Protein AF-A0A2H9NB97-F1 (afdb_monomer)

Solvent-accessible surface area (backbone atoms only — not comparable to full-atom values): 7959 Å² total; per-residue (Å²): 133,83,78,83,80,80,81,58,64,68,60,53,52,50,52,54,50,52,48,52,54,51,48,51,55,51,37,32,76,71,66,76,44,89,77,58,74,35,56,57,38,26,51,53,7,48,50,28,42,53,48,21,76,72,65,70,44,62,77,31,37,41,58,10,42,33,31,30,51,51,14,49,33,56,74,65,67,42,71,87,49,67,34,49,56,39,32,42,54,9,47,18,27,39,52,40,18,73,73,41,46,93,83,28,58,77,27,48,59,59,12,52,52,24,39,50,48,16,53,54,40,44,47,52,66,76,60,60,67,62,62,60,64,56,50,52,51,52,52,51,53,50,54,60,63,63,69,77,115

pLDDT: mean 89.85, std 8.8, range [52.91, 98.25]

Radius of gyration: 26.02 Å; Cα contacts (8 Å, |Δi|>4): 125; chains: 1; bounding box: 75×54×73 Å

Foldseek 3Di:
DDDDDDDDVVVVVVVVVVVVVVVVVVCCVVVVDPDDPLVVLLVVLVVLVVVCVVVVPLVSLQSNQLSNVVSVCVVVVVVVLVLCNLQSNLVSLVVSCVSCVVVRVVSNVSNVVSVVSSVVSVCCVVVPPPCVVVVVVVVVVVVVVVVVD

Structure (mmCIF, N/CA/C/O backbone):
data_AF-A0A2H9NB97-F1
#
_entry.id   AF-A0A2H9NB97-F1
#
loop_
_atom_site.group_PDB
_atom_site.id
_atom_site.type_symbol
_atom_site.label_atom_id
_atom_site.label_alt_id
_atom_site.label_comp_id
_atom_site.label_asym_id
_atom_site.label_entity_id
_atom_site.label_seq_id
_atom_site.pdbx_PDB_ins_code
_atom_site.Cartn_x
_atom_site.Cartn_y
_atom_site.Cartn_z
_atom_site.occupancy
_atom_site.B_iso_or_equiv
_atom_site.auth_seq_id
_atom_site.auth_comp_id
_atom_site.auth_asym_id
_atom_site.auth_atom_id
_atom_site.pdbx_PDB_model_num
ATOM 1 N N . MET A 1 1 ? -29.937 -39.283 32.145 1.00 70.81 1 MET A N 1
ATOM 2 C CA . MET A 1 1 ? -30.196 -38.266 31.101 1.00 70.81 1 MET A CA 1
ATOM 3 C C . MET A 1 1 ? -28.924 -37.453 30.920 1.00 70.81 1 MET A C 1
ATOM 5 O O . MET A 1 1 ? -28.568 -36.712 31.828 1.00 70.81 1 MET A O 1
ATOM 9 N N . ALA A 1 2 ? -28.192 -37.659 29.824 1.00 71.25 2 ALA A N 1
ATOM 10 C CA . ALA A 1 2 ? -27.033 -36.828 29.500 1.00 71.25 2 ALA A CA 1
ATOM 11 C C . ALA A 1 2 ? -27.524 -35.422 29.119 1.00 71.25 2 ALA A C 1
ATOM 13 O O . ALA A 1 2 ? -28.508 -35.296 28.389 1.00 71.25 2 ALA A O 1
ATOM 14 N N . LYS A 1 3 ? -26.892 -34.369 29.651 1.00 63.38 3 LYS A N 1
ATOM 15 C CA . LYS A 1 3 ? -27.183 -32.995 29.219 1.00 63.38 3 LYS A CA 1
ATOM 16 C C . LYS A 1 3 ? -26.737 -32.845 27.759 1.00 63.38 3 LYS A C 1
ATOM 18 O O . LYS A 1 3 ? -25.640 -33.305 27.450 1.00 63.38 3 LYS A O 1
ATOM 23 N N . PRO A 1 4 ? -27.541 -32.217 26.883 1.00 76.62 4 PRO A N 1
ATOM 24 C CA . PRO A 1 4 ? -27.126 -31.970 25.511 1.00 76.62 4 PRO A CA 1
ATOM 25 C C . PRO A 1 4 ? -25.877 -31.087 25.509 1.00 76.62 4 PRO A C 1
ATOM 27 O O . PRO A 1 4 ? -25.817 -30.068 26.205 1.00 76.62 4 PRO A O 1
ATOM 30 N N . GLU A 1 5 ? -24.876 -31.516 24.751 1.00 81.44 5 GLU A N 1
ATOM 31 C CA . GLU A 1 5 ? -23.631 -30.786 24.569 1.00 81.44 5 GLU A CA 1
ATOM 32 C C . GLU A 1 5 ? -23.925 -29.499 23.787 1.00 81.44 5 GLU A C 1
ATOM 34 O O . GLU A 1 5 ? -24.648 -29.508 22.787 1.00 81.44 5 GLU A O 1
ATOM 39 N N . LYS A 1 6 ? -23.450 -28.353 24.286 1.00 87.69 6 LYS A N 1
ATOM 40 C CA . LYS A 1 6 ? -23.685 -27.070 23.618 1.00 87.69 6 LYS A CA 1
ATOM 41 C C . LYS A 1 6 ? -22.795 -26.990 22.384 1.00 87.69 6 LYS A C 1
ATOM 43 O O . LYS A 1 6 ? -21.577 -27.007 22.511 1.00 87.69 6 LYS A O 1
ATOM 48 N N . VAL A 1 7 ? -23.412 -26.837 21.215 1.00 85.62 7 VAL A N 1
ATOM 49 C CA . VAL A 1 7 ? -22.696 -26.607 19.956 1.00 85.62 7 VAL A CA 1
ATOM 50 C C . VAL A 1 7 ? -21.882 -25.319 20.058 1.00 85.62 7 VAL A C 1
ATOM 52 O O . VAL A 1 7 ? -22.426 -24.248 20.348 1.00 85.62 7 VAL A O 1
ATOM 55 N N . ASN A 1 8 ? -20.578 -25.420 19.807 1.00 90.19 8 ASN A N 1
ATOM 56 C CA . ASN A 1 8 ? -19.697 -24.267 19.741 1.00 90.19 8 ASN A CA 1
ATOM 57 C C . ASN A 1 8 ? -19.774 -23.634 18.343 1.00 90.19 8 ASN A C 1
ATOM 59 O O . ASN A 1 8 ? -19.103 -24.060 17.405 1.00 90.19 8 ASN A O 1
ATOM 63 N N . TYR A 1 9 ? -20.602 -22.599 18.195 1.00 88.31 9 TYR A N 1
ATOM 64 C CA . TYR A 1 9 ? -20.790 -21.898 16.918 1.00 88.31 9 TYR A CA 1
ATOM 65 C C . TYR A 1 9 ? -19.492 -21.324 16.331 1.00 88.31 9 TYR A C 1
ATOM 67 O O . TYR A 1 9 ? -19.388 -21.171 15.115 1.00 88.31 9 TYR A O 1
ATOM 75 N N . TRP A 1 10 ? -18.495 -21.036 17.172 1.00 81.19 10 TRP A N 1
ATOM 76 C CA . TRP A 1 10 ? -17.185 -20.573 16.722 1.00 81.19 10 TRP A CA 1
ATOM 77 C C . TRP A 1 10 ? -16.444 -21.645 15.915 1.00 81.19 10 TRP A C 1
ATOM 79 O O . TRP A 1 10 ? -15.959 -21.373 14.819 1.00 81.19 10 TRP A O 1
ATOM 89 N N . GLU A 1 11 ? -16.420 -22.881 16.414 1.00 83.81 11 GLU A N 1
ATOM 90 C CA . GLU A 1 11 ? -15.781 -24.016 15.737 1.00 83.81 11 GLU A CA 1
ATOM 91 C C . GLU A 1 11 ? -16.485 -24.345 14.421 1.00 83.81 11 GLU A C 1
ATOM 93 O O . GLU A 1 11 ? -15.828 -24.570 13.406 1.00 83.81 11 GLU A O 1
ATOM 98 N N . VAL A 1 12 ? -17.821 -24.288 14.408 1.00 86.25 12 VAL A N 1
ATOM 99 C CA . VAL A 1 12 ? -18.618 -24.486 13.187 1.00 86.25 12 VAL A CA 1
ATOM 100 C C . VAL A 1 12 ? -18.288 -23.420 12.139 1.00 86.25 12 VAL A C 1
ATOM 102 O O . VAL A 1 12 ? -18.086 -23.747 10.970 1.00 86.25 12 VAL A O 1
ATOM 105 N N . SER A 1 13 ? -18.176 -22.151 12.544 1.00 79.12 13 SER A N 1
ATOM 106 C CA . SER A 1 13 ? -17.812 -21.057 11.636 1.00 79.12 13 SER A CA 1
ATOM 107 C C . SER A 1 13 ? -16.400 -21.220 11.065 1.00 79.12 13 SER A C 1
ATOM 109 O O . SER A 1 13 ? -16.182 -20.954 9.880 1.00 79.12 13 SER A O 1
ATOM 111 N N . LEU A 1 14 ? -15.440 -21.660 11.884 1.00 75.88 14 LEU A N 1
ATOM 112 C CA . LEU A 1 14 ? -14.077 -21.946 11.431 1.00 75.88 14 LEU A CA 1
ATOM 113 C C . LEU A 1 14 ? -14.049 -23.127 10.456 1.00 75.88 14 LEU A C 1
ATOM 115 O O . LEU A 1 14 ? -13.425 -23.023 9.401 1.00 75.88 14 LEU A O 1
ATOM 119 N N . GLY A 1 15 ? -14.771 -24.207 10.762 1.00 85.88 15 GLY A N 1
ATOM 120 C CA . GLY A 1 15 ? -14.898 -25.366 9.879 1.00 85.88 15 GLY A CA 1
ATOM 121 C C . GLY A 1 15 ? -15.477 -24.997 8.512 1.00 85.88 15 GLY A C 1
ATOM 122 O O . GLY A 1 15 ? -14.909 -25.366 7.486 1.00 85.88 15 GLY A O 1
ATOM 123 N N . LEU A 1 16 ? -16.550 -24.198 8.483 1.00 85.94 16 LEU A N 1
ATOM 124 C CA . LEU A 1 16 ? -17.145 -23.703 7.236 1.00 85.94 16 LEU A CA 1
ATOM 125 C C . LEU A 1 16 ? -16.182 -22.816 6.438 1.00 85.94 16 LEU A C 1
ATOM 127 O O . LEU A 1 16 ? -16.127 -22.921 5.215 1.00 85.94 16 LEU A O 1
ATOM 131 N N . SER A 1 17 ? -15.400 -21.977 7.120 1.00 77.00 17 SER A N 1
ATOM 132 C CA . SER A 1 17 ? -14.411 -21.108 6.471 1.00 77.00 17 SER A CA 1
ATOM 133 C C . SER A 1 17 ? -13.280 -21.921 5.837 1.00 77.00 17 SER A C 1
ATOM 135 O O . SER A 1 17 ? -12.920 -21.677 4.689 1.00 77.00 17 SER A O 1
ATOM 137 N N . LEU A 1 18 ? -12.761 -22.928 6.548 1.00 80.94 18 LEU A N 1
ATOM 138 C CA . LEU A 1 18 ? -11.744 -23.846 6.024 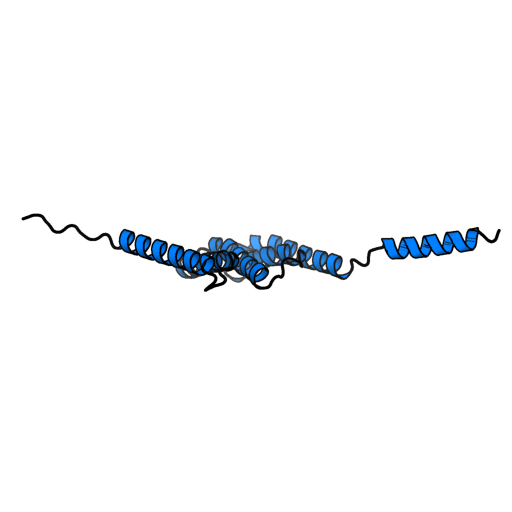1.00 80.94 18 LEU A CA 1
ATOM 139 C C . LEU A 1 18 ? -12.262 -24.639 4.822 1.00 80.94 18 LEU A C 1
ATOM 141 O O . LEU A 1 18 ? -11.535 -24.808 3.846 1.00 80.94 18 LEU A O 1
ATOM 145 N N . LEU A 1 19 ? -13.521 -25.080 4.869 1.00 90.44 19 LEU A N 1
ATOM 146 C CA . LEU A 1 19 ? -14.155 -25.793 3.763 1.00 90.44 19 LEU A CA 1
ATOM 147 C C . LEU A 1 19 ? -14.289 -24.885 2.535 1.00 90.44 19 LEU A C 1
ATOM 149 O O . LEU A 1 19 ? -13.923 -25.294 1.439 1.00 90.44 19 LEU A O 1
ATOM 153 N N . ALA A 1 20 ? -14.733 -23.638 2.714 1.00 84.31 20 ALA A N 1
ATOM 154 C CA . ALA A 1 20 ? -14.823 -22.667 1.626 1.00 84.31 20 ALA A CA 1
ATOM 155 C C . ALA A 1 20 ? -13.451 -22.376 0.990 1.00 84.31 20 ALA A C 1
ATOM 157 O O . ALA A 1 20 ? -13.333 -22.390 -0.232 1.00 84.31 20 ALA A O 1
ATOM 158 N N . ILE A 1 21 ? -12.410 -22.177 1.806 1.00 83.19 21 ILE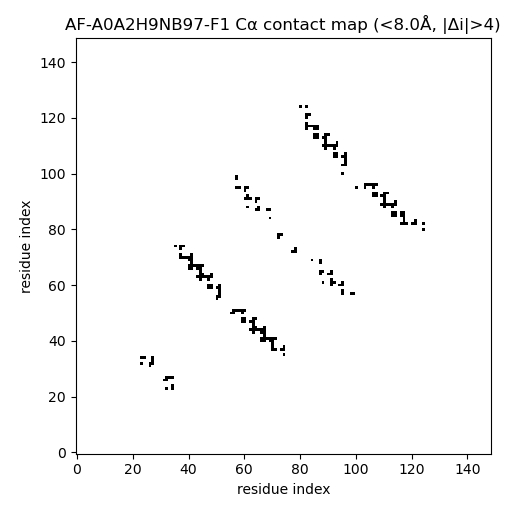 A N 1
ATOM 159 C CA . ILE A 1 21 ? -11.034 -21.961 1.332 1.00 83.19 21 ILE A CA 1
ATOM 160 C C . ILE A 1 21 ? -10.523 -23.188 0.564 1.00 83.19 21 ILE A C 1
ATOM 162 O O . ILE A 1 21 ? -10.004 -23.050 -0.540 1.00 83.19 21 ILE A O 1
ATOM 166 N N . GLY A 1 22 ? -10.712 -24.392 1.112 1.00 88.56 22 GLY A N 1
ATOM 167 C CA . GLY A 1 22 ? -10.323 -25.636 0.447 1.00 88.56 22 GLY A CA 1
ATOM 168 C C . GLY A 1 22 ? -11.061 -25.859 -0.875 1.00 88.56 22 GLY A C 1
ATOM 169 O O . GLY A 1 22 ? -10.448 -26.293 -1.845 1.00 88.56 22 GLY A O 1
ATOM 170 N N . LEU A 1 23 ? -12.352 -25.513 -0.941 1.00 92.69 23 LEU A N 1
ATOM 171 C CA . LEU A 1 23 ? -13.146 -25.592 -2.168 1.00 92.69 23 LEU A CA 1
ATOM 172 C C . LEU A 1 23 ? -12.614 -24.637 -3.243 1.00 92.69 23 LEU A C 1
ATOM 174 O O . LEU A 1 23 ? -12.529 -25.031 -4.399 1.00 92.69 23 LEU A O 1
ATOM 178 N N . ILE A 1 24 ? -12.240 -23.407 -2.876 1.00 87.56 24 ILE A N 1
ATOM 179 C CA . ILE A 1 24 ? -11.657 -22.433 -3.812 1.00 87.56 24 ILE A CA 1
ATOM 180 C C . ILE A 1 24 ? -10.366 -22.992 -4.420 1.00 87.56 24 ILE A C 1
ATOM 182 O O . ILE A 1 24 ? -10.267 -23.067 -5.640 1.00 87.56 24 ILE A O 1
ATOM 186 N N . PHE A 1 25 ? -9.433 -23.474 -3.594 1.00 88.88 25 PHE A N 1
ATOM 187 C CA . PHE A 1 25 ? -8.189 -24.075 -4.093 1.00 88.88 25 PHE A CA 1
ATOM 188 C C . PHE A 1 25 ? -8.435 -25.326 -4.945 1.00 88.88 25 PHE A C 1
ATOM 190 O O . PHE A 1 25 ? -7.768 -25.532 -5.952 1.00 88.88 25 PHE A O 1
ATOM 197 N N . PHE A 1 26 ? -9.418 -26.153 -4.582 1.00 93.12 26 PHE A N 1
ATOM 198 C CA . PHE A 1 26 ? -9.778 -27.323 -5.381 1.00 93.12 26 PHE A CA 1
ATOM 199 C C . PHE A 1 26 ? -10.355 -26.935 -6.752 1.00 93.12 26 PHE A C 1
ATOM 201 O O . PHE A 1 26 ? -10.032 -27.558 -7.758 1.00 93.12 26 PHE A O 1
ATOM 208 N N . LEU A 1 27 ? -11.193 -25.896 -6.819 1.00 93.69 27 LEU A N 1
ATOM 209 C CA . LEU A 1 27 ? -11.736 -25.392 -8.085 1.00 93.69 27 LEU A CA 1
ATOM 210 C C . LEU A 1 27 ? -10.659 -24.738 -8.962 1.00 93.69 27 LEU A C 1
ATOM 212 O O . LEU A 1 27 ? -10.761 -24.810 -10.188 1.00 93.69 27 LEU A O 1
ATOM 216 N N . GLU A 1 28 ? -9.656 -24.112 -8.346 1.00 91.56 28 GLU A N 1
ATOM 217 C CA . GLU A 1 28 ? -8.471 -23.591 -9.031 1.00 91.56 28 GLU A CA 1
ATOM 218 C C . GLU A 1 28 ? -7.642 -24.727 -9.647 1.00 91.56 28 GLU A C 1
ATOM 220 O O . GLU A 1 28 ? -7.330 -24.676 -10.834 1.00 91.56 28 GLU A O 1
ATOM 225 N N . ASP A 1 29 ? -7.376 -25.798 -8.891 1.00 93.00 29 ASP A N 1
ATOM 226 C CA . ASP A 1 29 ? -6.632 -26.978 -9.368 1.00 93.00 29 ASP A CA 1
ATOM 227 C C . ASP A 1 29 ? -7.349 -27.697 -10.527 1.00 93.00 29 ASP A C 1
ATOM 229 O O . ASP A 1 29 ? -6.724 -28.193 -11.465 1.00 93.00 29 ASP A O 1
ATOM 233 N N . LEU A 1 30 ? -8.686 -27.683 -10.523 1.00 96.81 30 LEU A N 1
ATOM 234 C CA . LEU A 1 30 ? -9.499 -28.177 -11.638 1.00 96.81 30 LEU A CA 1
ATOM 235 C C . LEU A 1 30 ? -9.524 -27.234 -12.857 1.00 96.81 30 LEU A C 1
ATOM 237 O O . LEU A 1 30 ? -10.116 -27.589 -13.879 1.00 96.81 30 LEU A O 1
ATOM 241 N N . GLY A 1 31 ? -8.940 -26.036 -12.763 1.00 94.38 31 GLY A N 1
ATOM 242 C CA . GLY A 1 31 ? -8.958 -25.017 -13.816 1.00 94.38 31 GLY A CA 1
ATOM 243 C C . GLY A 1 31 ? -10.341 -24.404 -14.068 1.00 94.38 31 GLY A C 1
ATOM 244 O O . GLY A 1 31 ? -10.587 -23.859 -15.144 1.00 94.38 31 GLY A O 1
ATOM 245 N N . ILE A 1 32 ? -11.267 -24.520 -13.108 1.00 96.12 32 ILE A N 1
ATOM 246 C CA . ILE A 1 32 ? -12.624 -23.953 -13.207 1.00 96.12 32 ILE A CA 1
ATOM 247 C C . ILE A 1 32 ? -12.594 -22.454 -12.904 1.00 96.12 32 ILE A C 1
ATOM 249 O O . ILE A 1 32 ? -13.318 -21.675 -13.528 1.00 96.12 32 ILE A O 1
ATOM 253 N N . ILE A 1 33 ? -11.765 -22.056 -11.939 1.00 93.38 33 ILE A N 1
ATOM 254 C CA . ILE A 1 33 ? -11.517 -20.659 -11.587 1.00 93.38 33 ILE A CA 1
ATOM 255 C C . ILE A 1 33 ? -10.023 -20.366 -11.677 1.00 93.38 33 ILE A C 1
ATOM 257 O O . ILE A 1 33 ? -9.206 -21.238 -11.412 1.00 93.38 33 ILE A O 1
ATOM 261 N N . ASN A 1 34 ? -9.673 -19.123 -11.995 1.00 88.69 34 ASN A N 1
ATOM 262 C CA . ASN A 1 34 ? -8.309 -18.625 -11.846 1.00 88.69 34 ASN A CA 1
ATOM 263 C C . ASN A 1 34 ? -8.267 -17.788 -10.573 1.00 88.69 34 ASN A C 1
ATOM 265 O O . ASN A 1 34 ? -8.776 -16.664 -10.547 1.00 88.69 34 ASN A O 1
ATOM 269 N N . PHE A 1 35 ? -7.741 -18.370 -9.500 1.00 86.56 35 PHE A N 1
ATOM 270 C CA . PHE A 1 35 ? -7.629 -17.694 -8.219 1.00 86.56 35 PHE A CA 1
ATOM 271 C C . PHE A 1 35 ? -6.210 -17.160 -8.045 1.00 86.56 35 PHE A C 1
ATOM 273 O O . PHE A 1 35 ? -5.280 -17.887 -7.730 1.00 86.56 35 PHE A O 1
ATOM 280 N N . GLU A 1 36 ? -6.029 -15.861 -8.241 1.00 88.81 36 GLU A N 1
ATOM 281 C CA . GLU A 1 36 ? -4.725 -15.257 -8.013 1.00 88.81 36 GLU A CA 1
ATOM 282 C C . GLU A 1 36 ? -4.473 -15.008 -6.515 1.00 88.81 36 GLU A C 1
ATOM 284 O O . GLU A 1 36 ? -5.337 -14.463 -5.816 1.00 88.81 36 GLU A O 1
ATOM 289 N N . PRO A 1 37 ? -3.265 -15.304 -5.996 1.00 87.12 37 PRO A N 1
ATOM 290 C CA . PRO A 1 37 ? -2.894 -14.988 -4.612 1.00 87.12 37 PRO A CA 1
ATOM 291 C C . PRO A 1 37 ? -3.067 -13.503 -4.243 1.00 87.12 37 PRO A C 1
ATOM 293 O O . PRO A 1 37 ? -3.258 -13.162 -3.072 1.00 87.12 37 PRO A O 1
ATOM 296 N N . SER A 1 38 ? -3.043 -12.616 -5.239 1.00 92.12 38 SER A N 1
ATOM 297 C CA . SER A 1 38 ? -3.308 -11.181 -5.119 1.00 92.12 38 SER A CA 1
ATOM 298 C C . SER A 1 38 ? -4.691 -10.880 -4.515 1.00 92.12 38 SER A C 1
ATOM 300 O O . SER A 1 38 ? -4.813 -9.943 -3.717 1.00 92.12 38 SER A O 1
ATOM 302 N N . TYR A 1 39 ? -5.708 -11.718 -4.765 1.00 91.25 39 TYR A N 1
ATOM 303 C CA . TYR A 1 39 ? -7.031 -11.590 -4.144 1.00 91.25 39 TYR A CA 1
ATOM 304 C C . TYR A 1 39 ? -6.976 -11.729 -2.622 1.00 91.25 39 TYR A C 1
ATOM 306 O O . TYR A 1 39 ? -7.633 -10.964 -1.914 1.00 91.25 39 TYR A O 1
ATOM 314 N N . ILE A 1 40 ? -6.168 -12.658 -2.096 1.00 91.62 40 ILE A N 1
ATOM 315 C CA . ILE A 1 40 ? -6.001 -12.836 -0.645 1.00 91.62 40 ILE A CA 1
ATOM 316 C C . ILE A 1 40 ? -5.431 -11.556 -0.031 1.00 91.62 40 ILE A C 1
ATOM 318 O O . ILE A 1 40 ? -5.914 -11.092 1.002 1.00 91.62 40 ILE A O 1
ATOM 322 N N . ILE A 1 41 ? -4.432 -10.961 -0.683 1.00 95.19 41 ILE A N 1
ATOM 323 C CA . ILE A 1 41 ? -3.770 -9.744 -0.208 1.00 95.19 41 ILE A CA 1
ATOM 324 C C . ILE A 1 41 ? -4.775 -8.583 -0.140 1.00 95.19 41 ILE A C 1
ATOM 326 O O . ILE A 1 41 ? -4.857 -7.914 0.895 1.00 95.19 41 ILE A O 1
ATOM 330 N N . VAL A 1 42 ? -5.596 -8.395 -1.182 1.00 95.94 42 VAL A N 1
ATOM 331 C CA . VAL A 1 42 ? -6.669 -7.382 -1.181 1.00 95.94 42 VAL A CA 1
ATOM 332 C C . VAL A 1 42 ? -7.674 -7.650 -0.063 1.00 95.94 42 VAL A C 1
ATOM 334 O O . VAL A 1 42 ? -8.006 -6.733 0.688 1.00 95.94 42 VAL A O 1
ATOM 337 N N . VAL A 1 43 ? -8.135 -8.894 0.095 1.00 95.31 43 VAL A N 1
ATOM 338 C CA . VAL A 1 43 ? -9.111 -9.261 1.134 1.00 95.31 43 VAL A CA 1
ATOM 339 C C . VAL A 1 43 ? -8.565 -8.966 2.530 1.00 95.31 43 VAL A C 1
ATOM 341 O O . VAL A 1 43 ? -9.262 -8.345 3.335 1.00 95.31 43 VAL A O 1
ATOM 344 N N . ILE A 1 44 ? -7.317 -9.337 2.821 1.00 96.44 44 ILE A N 1
ATOM 345 C CA . ILE A 1 44 ? -6.681 -9.030 4.109 1.00 96.44 44 ILE A CA 1
ATOM 346 C C . ILE A 1 44 ? -6.582 -7.511 4.302 1.00 96.44 44 ILE A C 1
ATOM 348 O O . ILE A 1 44 ? -6.942 -7.010 5.370 1.00 96.44 44 ILE A O 1
ATOM 352 N N . GLY A 1 45 ? -6.160 -6.764 3.278 1.00 97.62 45 GLY A N 1
ATOM 353 C CA . GLY A 1 45 ? -6.112 -5.300 3.323 1.00 97.62 45 GLY A CA 1
ATOM 354 C C . GLY A 1 45 ? -7.469 -4.671 3.652 1.00 97.62 45 GLY A C 1
ATOM 355 O O . GLY A 1 45 ? -7.574 -3.842 4.559 1.00 97.62 45 GLY A O 1
ATOM 356 N N . VAL A 1 46 ? -8.536 -5.137 3.003 1.00 97.56 46 VAL A N 1
ATOM 357 C CA . VAL A 1 46 ? -9.912 -4.696 3.269 1.00 97.56 46 VAL A CA 1
ATOM 358 C C . VAL A 1 46 ? -10.353 -5.059 4.688 1.00 97.56 46 VAL A C 1
ATOM 360 O O . VAL A 1 46 ? -10.982 -4.234 5.352 1.00 97.56 46 VAL A O 1
ATOM 363 N N . LEU A 1 47 ? -9.995 -6.237 5.208 1.00 96.62 47 LEU A N 1
ATOM 364 C CA . LEU A 1 47 ? -10.306 -6.620 6.591 1.00 96.62 47 LEU A CA 1
ATOM 365 C C . LEU A 1 47 ? -9.654 -5.680 7.615 1.00 96.62 47 LEU A C 1
ATOM 367 O O . LEU A 1 47 ? -10.310 -5.307 8.590 1.00 96.62 47 LEU A O 1
ATOM 371 N N . PHE A 1 48 ? -8.415 -5.236 7.383 1.00 98.06 48 PHE A N 1
ATOM 372 C CA . PHE A 1 48 ? -7.780 -4.204 8.210 1.00 98.06 48 PHE A CA 1
ATOM 373 C C . PHE A 1 48 ? -8.556 -2.880 8.169 1.00 98.06 48 PHE A C 1
ATOM 375 O O . PHE A 1 48 ? -8.789 -2.274 9.218 1.00 98.06 48 PHE A O 1
ATOM 382 N N . LEU A 1 49 ? -9.020 -2.453 6.990 1.00 97.06 49 LEU A N 1
ATOM 383 C CA . LEU A 1 49 ? -9.814 -1.227 6.836 1.00 97.06 49 LEU A CA 1
ATOM 384 C C . LEU A 1 49 ? -11.206 -1.337 7.485 1.00 97.06 49 LEU A C 1
ATOM 386 O O . LEU A 1 49 ? -11.668 -0.392 8.127 1.00 97.06 49 LEU A O 1
ATOM 390 N N . ILE A 1 50 ? -11.855 -2.502 7.406 1.00 96.31 50 ILE A N 1
ATOM 391 C CA . ILE A 1 50 ? -13.097 -2.792 8.141 1.00 96.31 50 ILE A CA 1
ATOM 392 C C . ILE A 1 50 ? -12.833 -2.766 9.652 1.00 96.31 50 ILE A C 1
ATOM 394 O O . ILE A 1 50 ? -13.616 -2.194 10.414 1.00 96.31 50 ILE A O 1
ATOM 398 N N . GLY A 1 51 ? -11.719 -3.354 10.093 1.00 94.81 51 GLY A N 1
ATOM 399 C CA . GLY A 1 51 ? -11.272 -3.314 11.483 1.00 94.81 51 GLY A CA 1
ATOM 400 C C . GLY A 1 51 ? -11.069 -1.882 11.976 1.00 94.81 51 GLY A C 1
ATOM 401 O O . GLY A 1 51 ? -11.534 -1.540 13.067 1.00 94.81 51 GLY A O 1
ATOM 402 N N . TYR A 1 52 ? -10.461 -1.019 11.157 1.00 95.50 52 TYR A N 1
ATOM 403 C CA . TYR A 1 52 ? -10.355 0.413 11.431 1.00 95.50 52 TYR A CA 1
ATOM 404 C C . TYR A 1 52 ? -11.738 1.056 11.592 1.00 95.50 52 TYR A C 1
ATOM 406 O O . TYR A 1 52 ? -11.992 1.697 12.610 1.00 95.50 52 TYR A O 1
ATOM 414 N N . SER A 1 53 ? -12.656 0.827 10.647 1.00 95.81 53 SER A N 1
ATOM 415 C CA . SER A 1 53 ? -14.005 1.408 10.689 1.00 95.81 53 SER A CA 1
ATOM 416 C C . SER A 1 53 ? -14.791 1.039 11.951 1.00 95.81 53 SER A C 1
ATOM 418 O O . SER A 1 53 ? -15.687 1.787 12.334 1.00 95.81 53 SER A O 1
ATOM 420 N N . LYS A 1 54 ? -14.496 -0.106 12.579 1.00 95.56 54 LYS A N 1
ATOM 421 C CA . LYS A 1 54 ? -15.172 -0.560 13.806 1.00 95.56 54 LYS A CA 1
ATOM 422 C C . LYS A 1 54 ? -14.466 -0.141 15.092 1.00 95.56 54 LYS A C 1
ATOM 424 O O . LYS A 1 54 ? -15.130 0.098 16.092 1.00 95.56 54 LYS A O 1
ATOM 429 N N . SER A 1 55 ? -13.136 -0.122 15.089 1.00 95.31 55 SER A N 1
ATOM 430 C CA . SER A 1 55 ? -12.331 0.124 16.295 1.00 95.31 55 SER A CA 1
ATOM 431 C C . SER A 1 55 ? -11.868 1.571 16.442 1.00 95.31 55 SER A C 1
ATOM 433 O O . SER A 1 55 ? -11.372 1.937 17.503 1.00 95.31 55 SER A O 1
ATOM 435 N N . GLU A 1 56 ? -11.950 2.364 15.370 1.00 92.62 56 GLU A N 1
ATOM 436 C CA . GLU A 1 56 ? -11.289 3.666 15.227 1.00 92.62 56 GLU A CA 1
ATOM 437 C C . GLU A 1 56 ? -9.768 3.643 15.478 1.00 92.62 56 GLU A C 1
ATOM 439 O O . GLU A 1 56 ? -9.133 4.693 15.631 1.00 92.62 56 GLU A O 1
ATOM 444 N N . ASN A 1 57 ? -9.147 2.459 15.481 1.00 95.25 57 ASN A N 1
ATOM 445 C CA . ASN A 1 57 ? -7.709 2.323 15.654 1.00 95.25 57 ASN A CA 1
ATOM 446 C C . ASN A 1 57 ? -6.985 2.660 14.347 1.00 95.25 57 ASN A C 1
ATOM 448 O O . ASN A 1 57 ? -6.830 1.814 13.464 1.00 95.25 57 ASN A O 1
ATOM 452 N N . TRP A 1 58 ? -6.512 3.901 14.242 1.00 94.06 58 TRP A N 1
ATOM 453 C CA . TRP A 1 58 ? -5.801 4.422 13.071 1.00 94.06 58 TRP A CA 1
ATOM 454 C C . TRP A 1 58 ? -4.584 3.578 12.660 1.00 94.06 58 TRP A C 1
ATOM 456 O O . TRP A 1 58 ? -4.210 3.599 11.489 1.00 94.06 58 TRP A O 1
ATOM 466 N N . GLY A 1 59 ? -3.992 2.798 13.575 1.00 94.44 59 GLY A N 1
ATOM 467 C CA . GLY A 1 59 ? -2.870 1.908 13.270 1.00 94.44 59 GLY A CA 1
ATOM 468 C C . GLY A 1 59 ? -3.210 0.828 12.238 1.00 94.44 59 GLY A C 1
ATOM 469 O O . GLY A 1 59 ? -2.319 0.360 11.538 1.00 94.44 59 GLY A O 1
ATOM 470 N N . LEU A 1 60 ? -4.492 0.477 12.088 1.00 97.25 60 LEU A N 1
ATOM 471 C CA . LEU A 1 60 ? -4.967 -0.508 11.110 1.00 97.25 60 LEU A CA 1
ATOM 472 C C . LEU A 1 60 ? -5.037 0.047 9.678 1.00 97.25 60 LEU A C 1
ATOM 474 O O . LEU A 1 60 ? -5.031 -0.727 8.724 1.00 97.25 60 LEU A O 1
ATOM 478 N N . ILE A 1 61 ? -5.067 1.373 9.509 1.00 97.69 61 ILE A N 1
ATOM 479 C CA . ILE A 1 61 ? -5.127 2.003 8.182 1.00 97.69 61 ILE A CA 1
ATOM 480 C C . ILE A 1 61 ? -3.846 1.713 7.397 1.00 97.69 61 ILE A C 1
ATOM 482 O O . ILE A 1 61 ? -3.930 1.422 6.211 1.00 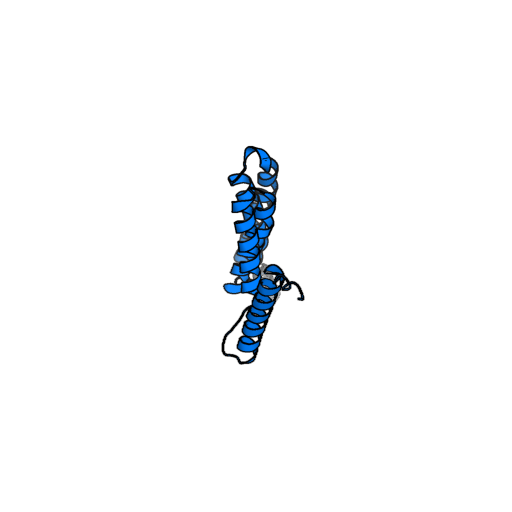97.69 61 ILE A O 1
ATOM 486 N N . ILE A 1 62 ? -2.673 1.755 8.040 1.00 97.12 62 ILE A N 1
ATOM 487 C CA . ILE A 1 62 ? -1.383 1.556 7.356 1.00 97.12 62 ILE A CA 1
ATOM 488 C C . ILE A 1 62 ? -1.316 0.184 6.666 1.00 97.12 62 ILE A C 1
ATOM 490 O O . ILE A 1 62 ? -1.209 0.159 5.439 1.00 97.12 62 ILE A O 1
ATOM 494 N N . PRO A 1 63 ? -1.413 -0.953 7.386 1.00 97.75 63 PRO A N 1
ATOM 495 C CA . PRO A 1 63 ? -1.408 -2.261 6.741 1.00 97.75 63 PRO A CA 1
ATOM 496 C C . PRO A 1 63 ? -2.609 -2.437 5.805 1.00 97.75 63 PRO A C 1
ATOM 498 O O . PRO A 1 63 ? -2.456 -3.044 4.751 1.00 97.75 63 PRO A O 1
ATOM 501 N N . GLY A 1 64 ? -3.775 -1.865 6.131 1.00 98.06 64 GLY A N 1
ATOM 502 C CA . GLY A 1 64 ? -4.961 -1.953 5.282 1.00 98.06 64 GLY A CA 1
ATOM 503 C C . GLY A 1 64 ? -4.777 -1.312 3.907 1.00 98.06 64 GLY A C 1
ATOM 504 O O . GLY A 1 64 ? -5.040 -1.954 2.892 1.00 98.06 64 GLY A O 1
ATOM 505 N N . VAL A 1 65 ? -4.279 -0.075 3.856 1.00 98.12 65 VAL A N 1
ATOM 506 C CA . VAL A 1 65 ? -4.019 0.646 2.601 1.00 98.12 65 VAL A CA 1
ATOM 507 C C . VAL A 1 65 ? -2.877 -0.004 1.825 1.00 98.12 65 VAL A C 1
ATOM 509 O O . VAL A 1 65 ? -3.036 -0.226 0.627 1.00 98.12 65 VAL A O 1
ATOM 512 N N . ILE A 1 66 ? -1.766 -0.353 2.489 1.00 98.25 66 ILE A N 1
ATOM 513 C CA . ILE A 1 66 ? -0.620 -0.997 1.825 1.00 98.25 66 ILE A CA 1
ATOM 514 C C . ILE A 1 66 ? -1.062 -2.304 1.169 1.00 98.25 66 ILE A C 1
ATOM 516 O O . ILE A 1 66 ? -0.908 -2.449 -0.035 1.00 98.25 66 ILE A O 1
ATOM 520 N N . LEU A 1 67 ? -1.668 -3.224 1.924 1.00 98.06 67 LEU A N 1
ATOM 521 C CA . LEU A 1 67 ? -2.081 -4.521 1.385 1.00 98.06 67 LEU A CA 1
ATOM 522 C C . LEU A 1 67 ? -3.134 -4.369 0.285 1.00 98.06 67 LEU A C 1
ATOM 524 O O . LEU A 1 67 ? -3.026 -5.013 -0.751 1.00 98.06 67 LEU A O 1
ATOM 528 N N . THR A 1 68 ? -4.113 -3.480 0.460 1.00 97.88 68 THR A N 1
ATOM 529 C CA . THR A 1 68 ? -5.147 -3.266 -0.563 1.00 97.88 68 THR A CA 1
ATOM 530 C C . THR A 1 68 ? -4.533 -2.769 -1.872 1.00 97.88 68 THR A C 1
ATOM 532 O O . THR A 1 68 ? -4.775 -3.356 -2.924 1.00 97.88 68 THR A O 1
ATOM 535 N N . LEU A 1 69 ? -3.712 -1.716 -1.823 1.00 97.25 69 LEU A N 1
ATOM 536 C CA . LEU A 1 69 ? -3.107 -1.142 -3.026 1.00 97.25 69 LEU A CA 1
ATOM 537 C C . LEU A 1 69 ? -2.066 -2.074 -3.652 1.00 97.25 69 LEU A C 1
ATOM 539 O O . LEU A 1 69 ? -2.039 -2.202 -4.871 1.00 97.25 69 LEU A O 1
ATOM 543 N N . SER A 1 70 ? -1.258 -2.764 -2.844 1.00 95.88 70 SER A N 1
ATOM 544 C CA . SER A 1 70 ? -0.314 -3.769 -3.341 1.00 95.88 70 SER A CA 1
ATOM 545 C C . SER A 1 70 ? -1.034 -4.941 -4.004 1.00 95.88 70 SER A C 1
ATOM 547 O O . SER A 1 70 ? -0.647 -5.366 -5.087 1.00 95.88 70 SER A O 1
ATOM 549 N N . GLY A 1 71 ? -2.126 -5.428 -3.415 1.00 95.75 71 GLY A N 1
ATOM 550 C CA . GLY A 1 71 ? -2.958 -6.453 -4.038 1.00 95.75 71 GLY A CA 1
ATOM 551 C C . GLY A 1 71 ? -3.529 -5.994 -5.385 1.00 95.75 71 GLY A C 1
ATOM 552 O O . GLY A 1 71 ? -3.478 -6.747 -6.352 1.00 95.75 71 GLY A O 1
ATOM 553 N N . PHE A 1 72 ? -3.968 -4.734 -5.495 1.00 95.62 72 PHE A N 1
ATOM 554 C CA . PHE A 1 72 ? -4.392 -4.164 -6.779 1.00 95.62 72 PHE A CA 1
ATOM 555 C C . PHE A 1 72 ? -3.257 -4.029 -7.793 1.00 95.62 72 PHE A C 1
ATOM 557 O O . PHE A 1 72 ? -3.499 -4.250 -8.974 1.00 95.62 72 PHE A O 1
ATOM 564 N N . THR A 1 73 ? -2.033 -3.691 -7.376 1.00 95.12 73 THR A N 1
ATOM 565 C CA . THR A 1 73 ? -0.907 -3.656 -8.323 1.00 95.12 73 THR A CA 1
ATOM 566 C C . THR A 1 73 ? -0.588 -5.026 -8.902 1.00 95.12 73 THR A C 1
ATOM 568 O O . THR A 1 73 ? -0.230 -5.088 -10.071 1.00 95.12 73 THR A O 1
ATOM 571 N N . LEU A 1 74 ? -0.765 -6.097 -8.122 1.00 93.75 74 LEU A N 1
ATOM 572 C CA . LEU A 1 74 ? -0.600 -7.469 -8.605 1.00 93.75 74 LEU A CA 1
ATOM 573 C C . LEU A 1 74 ? -1.737 -7.844 -9.570 1.00 93.75 74 LEU A C 1
ATOM 575 O O . LEU A 1 74 ? -1.469 -8.271 -10.679 1.00 93.75 74 LEU A O 1
ATOM 579 N N . LEU A 1 75 ? -2.999 -7.580 -9.199 1.00 93.19 75 LEU A N 1
ATOM 580 C CA . LEU A 1 75 ? -4.179 -7.867 -10.040 1.00 93.19 75 LEU A CA 1
ATOM 581 C C . LEU A 1 75 ? -4.197 -7.128 -11.386 1.00 93.19 75 LEU A C 1
ATOM 583 O O . LEU A 1 75 ? -4.916 -7.515 -12.302 1.00 93.19 75 LEU A O 1
ATOM 587 N N . LEU A 1 76 ? -3.505 -5.994 -11.462 1.00 94.19 76 LEU A N 1
ATOM 588 C CA . LEU A 1 76 ? -3.445 -5.144 -12.648 1.00 94.19 76 LEU A CA 1
ATOM 589 C C . LEU A 1 76 ? -2.112 -5.285 -13.398 1.00 94.19 76 LEU A C 1
ATOM 591 O O . LEU A 1 76 ? -1.843 -4.468 -14.279 1.00 94.19 76 LEU A O 1
ATOM 595 N N . ASP A 1 77 ? -1.271 -6.257 -13.025 1.00 93.00 77 ASP A N 1
ATOM 596 C CA . ASP A 1 77 ? 0.059 -6.490 -13.604 1.00 93.00 77 ASP A CA 1
ATOM 597 C C . ASP A 1 77 ? 0.947 -5.228 -13.631 1.00 93.00 77 ASP A C 1
ATOM 599 O O . ASP A 1 77 ? 1.764 -5.004 -14.528 1.00 93.00 77 ASP A O 1
ATOM 603 N N . LEU A 1 78 ? 0.808 -4.366 -12.620 1.00 91.38 78 LEU A N 1
ATOM 604 C CA . LEU A 1 78 ? 1.552 -3.107 -12.504 1.00 91.38 78 LEU A CA 1
ATOM 605 C C . LEU A 1 78 ? 2.939 -3.289 -11.870 1.00 91.38 78 LEU A C 1
ATOM 607 O O . LEU A 1 78 ? 3.610 -2.304 -11.559 1.00 91.38 78 LEU A O 1
ATOM 611 N N . GLU A 1 79 ? 3.394 -4.529 -11.688 1.00 85.69 79 GLU A N 1
ATOM 612 C CA . GLU A 1 79 ? 4.679 -4.854 -11.056 1.00 85.69 79 GLU A CA 1
ATOM 613 C C . GLU A 1 79 ? 5.883 -4.252 -11.791 1.00 85.69 79 GLU A C 1
ATOM 615 O O . GLU A 1 79 ? 6.889 -3.906 -11.168 1.00 85.69 79 GLU A O 1
ATOM 620 N N . ALA A 1 80 ? 5.768 -4.059 -13.110 1.00 85.75 80 ALA A N 1
ATOM 621 C CA . ALA A 1 80 ? 6.803 -3.433 -13.931 1.00 85.75 80 ALA A CA 1
ATOM 622 C C . ALA A 1 80 ? 7.095 -1.971 -13.530 1.00 85.75 80 ALA A C 1
ATOM 624 O O . ALA A 1 80 ? 8.152 -1.428 -13.864 1.00 85.75 80 ALA A O 1
ATOM 625 N N . TYR A 1 81 ? 6.180 -1.328 -12.802 1.00 88.81 81 TYR A N 1
ATOM 626 C CA . TYR A 1 81 ? 6.275 0.062 -12.375 1.00 88.81 81 TYR A CA 1
ATOM 627 C C . TYR A 1 81 ? 6.765 0.155 -10.925 1.00 88.81 81 TYR A C 1
ATOM 629 O O . TYR A 1 81 ? 6.038 0.554 -10.015 1.00 88.81 81 TYR A O 1
ATOM 637 N N . TYR A 1 82 ? 8.036 -0.186 -10.697 1.00 86.62 82 TYR A N 1
ATOM 638 C CA . TYR A 1 82 ? 8.634 -0.227 -9.353 1.00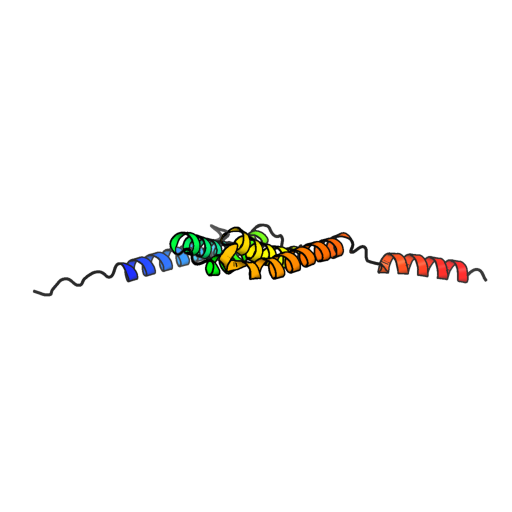 86.62 82 TYR A CA 1
ATOM 639 C C . TYR A 1 82 ? 8.522 1.096 -8.570 1.00 86.62 82 TYR A C 1
ATOM 641 O O . TYR A 1 82 ? 8.489 1.086 -7.338 1.00 86.62 82 TYR A O 1
ATOM 649 N N . PHE A 1 83 ? 8.406 2.235 -9.263 1.00 90.06 83 PHE A N 1
ATOM 650 C CA . PHE A 1 83 ? 8.204 3.554 -8.654 1.00 90.06 83 PHE A CA 1
ATOM 651 C C . PHE A 1 83 ? 6.866 3.693 -7.903 1.00 90.06 83 PHE A C 1
ATOM 653 O O . PHE A 1 83 ? 6.701 4.623 -7.110 1.00 90.06 83 PHE A O 1
ATOM 660 N N . ILE A 1 84 ? 5.910 2.782 -8.122 1.00 94.00 84 ILE A N 1
ATOM 661 C CA . ILE A 1 84 ? 4.613 2.765 -7.433 1.00 94.00 84 ILE A CA 1
ATOM 662 C C . ILE A 1 84 ? 4.770 2.342 -5.963 1.00 94.00 84 ILE A C 1
ATOM 664 O O . ILE A 1 84 ? 3.999 2.791 -5.115 1.00 94.00 84 ILE A O 1
ATOM 668 N N . TRP A 1 85 ? 5.787 1.548 -5.612 1.00 95.56 85 TRP A N 1
ATOM 669 C CA . TRP A 1 85 ? 5.959 1.048 -4.241 1.00 95.56 85 TRP A CA 1
ATOM 670 C C . TRP A 1 85 ? 6.119 2.164 -3.196 1.00 95.56 85 TRP A C 1
ATOM 672 O O . TRP A 1 85 ? 5.348 2.180 -2.229 1.00 95.56 85 TRP A O 1
ATOM 682 N N . PRO A 1 86 ? 7.024 3.150 -3.374 1.00 96.69 86 PRO A N 1
ATOM 683 C CA . PRO A 1 86 ? 7.068 4.318 -2.498 1.00 96.69 86 PRO A CA 1
ATOM 684 C C . PRO A 1 86 ? 5.742 5.091 -2.466 1.00 96.69 86 PRO A C 1
ATOM 686 O O . PRO A 1 86 ? 5.348 5.561 -1.400 1.00 96.69 86 PRO A O 1
ATOM 689 N N . ALA A 1 87 ? 5.011 5.178 -3.586 1.00 97.19 87 ALA A N 1
ATOM 690 C CA . ALA A 1 87 ? 3.716 5.860 -3.621 1.00 97.19 87 ALA A CA 1
ATOM 691 C C . ALA A 1 87 ? 2.681 5.159 -2.735 1.00 97.19 87 ALA A C 1
ATOM 693 O O . ALA A 1 87 ? 2.016 5.830 -1.953 1.00 97.19 87 AL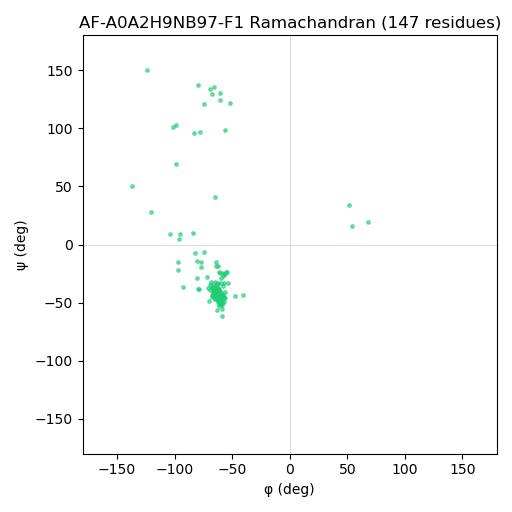A A O 1
ATOM 694 N N . ILE A 1 88 ? 2.574 3.828 -2.799 1.00 97.88 88 ILE A N 1
ATOM 695 C CA . ILE A 1 88 ? 1.636 3.043 -1.978 1.00 97.88 88 ILE A CA 1
ATOM 696 C C . ILE A 1 88 ? 1.877 3.289 -0.489 1.00 97.88 88 ILE A C 1
ATOM 698 O O . ILE A 1 88 ? 0.947 3.601 0.260 1.00 97.88 88 ILE A O 1
ATOM 702 N N . VAL A 1 89 ? 3.136 3.187 -0.058 1.00 97.88 89 VAL A N 1
ATOM 703 C CA . VAL A 1 89 ? 3.492 3.386 1.350 1.00 97.88 89 VAL A CA 1
ATOM 704 C C . VAL A 1 89 ? 3.266 4.848 1.755 1.00 97.88 89 VAL A C 1
ATOM 706 O O . VAL A 1 89 ? 2.723 5.116 2.827 1.00 97.88 89 VAL A O 1
ATOM 709 N N . GLY A 1 90 ? 3.610 5.802 0.885 1.00 97.56 90 GLY A N 1
ATOM 710 C CA . GLY A 1 90 ? 3.358 7.225 1.111 1.00 97.56 90 GLY A CA 1
ATOM 711 C C . GLY A 1 90 ? 1.869 7.545 1.261 1.00 97.56 90 GLY A C 1
ATOM 712 O O . GLY A 1 90 ? 1.482 8.234 2.206 1.00 97.56 90 GLY A O 1
ATOM 713 N N . ILE A 1 91 ? 1.024 6.982 0.391 1.00 98.06 91 ILE A N 1
ATOM 714 C CA . ILE A 1 91 ? -0.437 7.102 0.455 1.00 98.06 91 ILE A CA 1
ATOM 715 C C . ILE A 1 91 ? -0.946 6.560 1.789 1.00 98.06 91 ILE A C 1
ATOM 717 O O . ILE A 1 91 ? -1.725 7.247 2.439 1.00 98.06 91 ILE A O 1
ATOM 721 N N . ALA A 1 92 ? -0.464 5.406 2.256 1.00 97.81 92 ALA A N 1
ATOM 722 C CA . ALA A 1 92 ? -0.882 4.847 3.541 1.00 97.81 92 ALA A CA 1
ATOM 723 C C . ALA A 1 92 ? -0.638 5.810 4.720 1.00 97.81 92 ALA A C 1
ATOM 725 O O . ALA A 1 92 ? -1.538 6.032 5.537 1.00 97.81 92 ALA A O 1
ATOM 726 N N . PHE A 1 93 ? 0.537 6.449 4.784 1.00 97.75 93 PHE A N 1
ATOM 727 C CA . PHE A 1 93 ? 0.825 7.464 5.805 1.00 97.75 93 PHE A CA 1
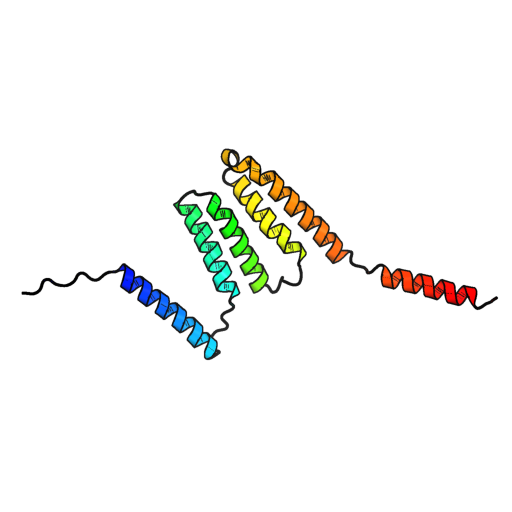ATOM 728 C C . PHE A 1 93 ? -0.039 8.723 5.647 1.00 97.75 93 PHE A C 1
ATOM 730 O O . PHE A 1 93 ? -0.570 9.239 6.635 1.00 97.75 93 PHE A O 1
ATOM 737 N N . LEU A 1 94 ? -0.235 9.203 4.417 1.00 97.38 94 LEU A N 1
ATOM 738 C CA . LEU A 1 94 ? -1.075 10.374 4.159 1.00 97.38 94 LEU A CA 1
ATOM 739 C C . LEU A 1 94 ? -2.551 10.105 4.484 1.00 97.38 94 LEU A C 1
ATOM 741 O O . LEU A 1 94 ? -3.210 10.975 5.051 1.00 97.38 94 LEU A O 1
ATOM 745 N N . THR A 1 95 ? -3.068 8.902 4.224 1.00 97.44 95 THR A N 1
ATOM 746 C CA . THR A 1 95 ? -4.430 8.502 4.606 1.00 97.44 95 THR A CA 1
ATOM 747 C C . THR A 1 95 ? -4.600 8.529 6.124 1.00 97.44 95 THR A C 1
ATOM 749 O O . THR A 1 95 ? -5.584 9.081 6.624 1.00 97.44 95 THR A O 1
ATOM 752 N N . VAL A 1 96 ? -3.625 8.013 6.880 1.00 96.38 96 VAL A N 1
ATOM 753 C CA . VAL A 1 96 ? -3.629 8.088 8.353 1.00 96.38 96 VAL A CA 1
ATOM 754 C C . VAL A 1 96 ? -3.637 9.538 8.837 1.00 96.38 96 VAL A C 1
ATOM 756 O O . VAL A 1 96 ? -4.403 9.883 9.746 1.00 96.38 96 VAL A O 1
ATOM 759 N N . TYR A 1 97 ? -2.813 10.396 8.230 1.00 96.12 97 TYR A N 1
ATOM 760 C CA . TYR A 1 97 ? -2.776 11.824 8.542 1.00 96.12 97 TYR A CA 1
ATOM 761 C C . TYR A 1 97 ? -4.133 12.491 8.282 1.00 96.12 97 TYR A C 1
ATOM 763 O O . TYR A 1 97 ? -4.689 13.116 9.182 1.00 96.12 97 TYR A O 1
ATOM 771 N N . MET A 1 98 ? -4.715 12.302 7.095 1.00 95.75 98 MET A N 1
ATOM 772 C CA . MET A 1 98 ? -6.004 12.896 6.719 1.00 95.75 98 MET A CA 1
ATOM 773 C C . MET A 1 98 ? -7.143 12.464 7.646 1.00 95.75 98 MET A C 1
ATOM 775 O O . MET A 1 98 ? -8.041 13.254 7.930 1.00 95.75 98 MET A O 1
ATOM 779 N N . THR A 1 99 ? -7.083 11.235 8.156 1.00 94.06 99 THR A N 1
ATOM 780 C CA . THR A 1 99 ? -8.162 10.653 8.957 1.00 94.06 99 THR A CA 1
ATOM 781 C C . THR A 1 99 ? -8.154 11.123 10.417 1.00 94.06 99 THR A C 1
ATOM 783 O O . THR A 1 99 ? -9.215 11.357 10.997 1.00 94.06 99 THR A O 1
ATOM 786 N N . LYS A 1 100 ? -6.976 11.281 11.040 1.00 91.69 100 LYS A N 1
ATOM 787 C CA . LYS A 1 100 ? -6.848 11.686 12.457 1.00 91.69 100 LYS A CA 1
ATOM 788 C C . LYS A 1 100 ? -5.746 12.738 12.667 1.00 91.69 100 LYS A C 1
ATOM 790 O O . LYS A 1 100 ? -4.942 12.612 13.587 1.00 91.69 100 LYS A O 1
ATOM 795 N N . GLN A 1 101 ? -5.762 13.818 11.877 1.00 84.81 101 GLN A N 1
ATOM 796 C CA . GLN A 1 101 ? -4.706 14.852 11.810 1.00 84.81 101 GLN A CA 1
ATOM 797 C C . GLN A 1 101 ? -4.098 15.270 13.158 1.00 84.81 101 GLN A C 1
ATOM 799 O O . GLN A 1 101 ? -2.883 15.394 13.264 1.00 84.81 101 GLN A O 1
ATOM 804 N N . LYS A 1 102 ? -4.918 15.479 14.200 1.00 88.81 102 LYS A N 1
ATOM 805 C CA . LYS A 1 102 ? -4.443 15.910 15.530 1.00 88.81 102 LYS A CA 1
ATOM 806 C C . LYS A 1 102 ? -3.546 14.880 16.227 1.00 88.81 102 LYS A C 1
ATOM 808 O O . LYS A 1 102 ? -2.670 15.268 16.987 1.00 88.81 102 LYS A O 1
ATOM 813 N N . LEU A 1 103 ? -3.777 13.589 15.992 1.00 89.31 103 LEU A N 1
ATOM 814 C CA . LEU A 1 103 ? -3.057 12.481 16.631 1.00 89.31 103 LEU A CA 1
ATOM 815 C C . LEU A 1 103 ? -1.915 11.951 15.758 1.00 89.31 103 LEU A C 1
ATOM 817 O O . LEU A 1 103 ? -0.988 11.321 16.260 1.00 89.31 103 LEU A O 1
ATOM 821 N N . THR A 1 104 ? -1.981 12.195 14.450 1.00 93.81 104 THR A N 1
ATOM 822 C CA . THR A 1 104 ? -1.111 11.556 13.457 1.00 93.81 104 THR A CA 1
ATOM 823 C C . THR A 1 104 ? -0.284 12.558 12.655 1.00 93.81 104 THR A C 1
ATOM 825 O O . THR A 1 104 ? 0.125 12.271 11.535 1.00 93.81 104 THR A O 1
ATOM 828 N N . GLN A 1 105 ? 0.025 13.728 13.231 1.00 95.19 105 GLN A N 1
ATOM 829 C CA . GLN A 1 105 ? 0.874 14.747 12.589 1.00 95.19 105 GLN A CA 1
ATOM 830 C C . GLN A 1 105 ? 2.227 14.192 12.136 1.00 95.19 105 GLN A C 1
ATOM 832 O O . GLN A 1 105 ? 2.742 14.590 11.098 1.00 95.19 105 GLN A O 1
ATOM 837 N N . TRP A 1 106 ? 2.773 13.228 12.877 1.00 95.69 106 TRP A N 1
ATOM 838 C CA . TRP A 1 106 ? 4.020 12.552 12.536 1.00 95.69 106 TRP A CA 1
ATOM 839 C C . TRP A 1 106 ? 3.971 11.842 11.171 1.00 95.69 106 TRP A C 1
ATOM 841 O O . TRP A 1 106 ? 5.019 11.665 10.563 1.00 95.69 106 TRP A O 1
ATOM 851 N N . ALA A 1 107 ? 2.788 11.467 10.665 1.00 96.38 107 ALA A N 1
ATOM 852 C CA . ALA A 1 107 ? 2.628 10.725 9.414 1.00 96.38 107 ALA A CA 1
ATOM 853 C C . ALA A 1 107 ? 2.787 11.602 8.156 1.00 96.38 107 ALA A C 1
ATOM 855 O O . ALA A 1 107 ? 3.008 11.074 7.066 1.00 96.38 107 ALA A O 1
ATOM 856 N N . ILE A 1 108 ? 2.742 12.935 8.285 1.00 96.19 108 ILE A N 1
ATOM 857 C CA . ILE A 1 108 ? 2.901 13.836 7.133 1.00 96.19 108 ILE A CA 1
ATOM 858 C C . ILE A 1 108 ? 4.309 13.757 6.535 1.00 96.19 108 ILE A C 1
ATOM 860 O O . ILE A 1 108 ? 4.462 13.694 5.320 1.00 96.19 108 ILE A O 1
ATOM 864 N N . ILE A 1 109 ? 5.337 13.715 7.386 1.00 94.62 109 ILE A N 1
ATOM 865 C CA . ILE A 1 109 ? 6.743 13.699 6.975 1.00 94.62 109 ILE A CA 1
ATOM 866 C C . ILE A 1 109 ? 7.069 12.429 6.171 1.00 94.62 109 ILE A C 1
ATOM 868 O O . ILE A 1 109 ? 7.496 12.571 5.025 1.00 94.62 109 ILE A O 1
ATOM 872 N N . PRO A 1 110 ? 6.844 11.198 6.680 1.00 96.12 110 PRO A N 1
ATOM 873 C CA . PRO A 1 110 ? 7.110 9.992 5.902 1.00 96.12 110 PRO A CA 1
ATOM 874 C C . PRO A 1 110 ? 6.223 9.916 4.655 1.00 96.12 110 PRO A C 1
ATOM 876 O O . PRO A 1 110 ? 6.717 9.536 3.597 1.00 96.12 110 PRO A O 1
ATOM 879 N N . GLY A 1 111 ? 4.958 10.347 4.740 1.00 96.88 111 GLY A N 1
ATOM 880 C CA . GLY A 1 111 ? 4.050 10.396 3.594 1.00 96.88 111 GLY A CA 1
ATOM 881 C C . GLY A 1 111 ? 4.573 11.269 2.452 1.00 96.88 111 GLY A C 1
ATOM 882 O O . GLY A 1 111 ? 4.635 10.820 1.309 1.00 96.88 111 GLY A O 1
ATOM 883 N N . LEU A 1 112 ? 5.011 12.492 2.759 1.00 93.31 112 LEU A N 1
ATOM 884 C CA . LEU A 1 112 ? 5.552 13.421 1.764 1.00 93.31 112 LEU A CA 1
ATOM 885 C C . LEU A 1 112 ? 6.923 12.989 1.232 1.00 93.31 112 LEU A C 1
ATOM 887 O O . LEU A 1 112 ? 7.181 13.143 0.037 1.00 93.31 112 LEU A O 1
ATOM 891 N N . ILE A 1 113 ? 7.793 12.434 2.084 1.00 96.56 113 ILE A N 1
ATOM 892 C CA . ILE A 1 113 ? 9.099 11.909 1.654 1.00 96.56 113 ILE A CA 1
ATOM 893 C C . ILE A 1 113 ? 8.893 10.771 0.653 1.00 96.56 113 ILE A C 1
ATOM 895 O O . ILE A 1 113 ? 9.477 10.790 -0.426 1.00 96.56 113 ILE A O 1
ATOM 899 N N . LEU A 1 114 ? 8.022 9.813 0.970 1.00 97.56 114 LEU A N 1
ATOM 900 C CA . LEU A 1 114 ? 7.736 8.676 0.099 1.00 97.56 114 LEU A CA 1
ATOM 901 C C . LEU A 1 114 ? 7.032 9.093 -1.196 1.00 97.56 114 LEU A C 1
ATOM 903 O O . LEU A 1 114 ? 7.374 8.579 -2.259 1.00 97.56 114 LEU A O 1
ATOM 907 N N . ALA A 1 115 ? 6.127 10.074 -1.140 1.00 93.06 115 ALA A N 1
ATOM 908 C CA . ALA A 1 115 ? 5.540 10.665 -2.341 1.00 93.06 115 ALA A CA 1
ATOM 909 C C . ALA A 1 115 ? 6.605 11.341 -3.225 1.00 93.06 115 ALA A C 1
ATOM 911 O O . ALA A 1 115 ? 6.605 11.159 -4.439 1.00 93.06 115 ALA A O 1
ATOM 912 N N . SER A 1 116 ? 7.556 12.061 -2.624 1.00 89.56 116 SER A N 1
ATOM 913 C CA . SER A 1 116 ? 8.670 12.685 -3.353 1.00 89.56 116 SER A CA 1
ATOM 914 C C . SER A 1 116 ? 9.579 11.638 -3.998 1.00 89.56 116 SER A C 1
ATOM 916 O O . SER A 1 116 ? 9.945 11.782 -5.162 1.00 89.56 116 SER A O 1
ATOM 918 N N . ILE A 1 117 ? 9.888 10.551 -3.281 1.00 92.31 117 ILE A N 1
ATOM 919 C CA . ILE A 1 117 ? 10.654 9.418 -3.818 1.00 92.31 117 ILE A CA 1
ATOM 920 C C . ILE A 1 117 ? 9.903 8.769 -4.983 1.00 92.31 117 ILE A C 1
ATOM 922 O O . ILE A 1 117 ? 10.515 8.497 -6.011 1.00 92.31 117 ILE A O 1
ATOM 926 N N . ALA A 1 118 ? 8.590 8.557 -4.864 1.00 93.38 118 ALA A N 1
ATOM 927 C CA . ALA A 1 118 ? 7.782 8.003 -5.948 1.00 93.38 118 ALA A CA 1
ATOM 928 C C . ALA A 1 118 ? 7.827 8.884 -7.202 1.00 93.38 118 ALA A C 1
ATOM 930 O O . ALA A 1 118 ? 8.015 8.382 -8.307 1.00 93.38 118 ALA A O 1
ATOM 931 N N . IL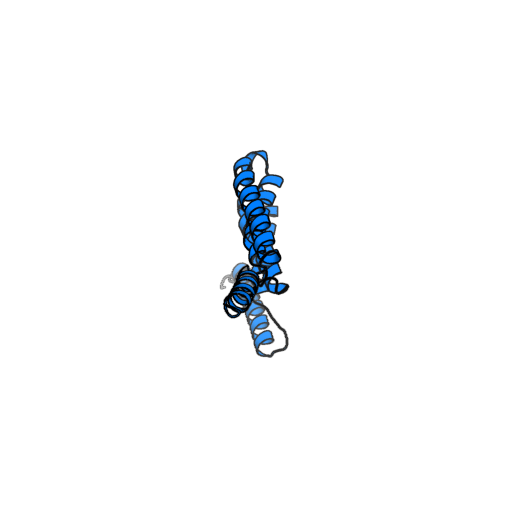E A 1 119 ? 7.718 10.204 -7.026 1.00 90.12 119 ILE A N 1
ATOM 932 C CA . ILE A 1 119 ? 7.832 11.170 -8.120 1.00 90.12 119 ILE A CA 1
ATOM 933 C C . ILE A 1 119 ? 9.218 11.068 -8.762 1.00 90.12 119 ILE A C 1
ATOM 935 O O . ILE A 1 119 ? 9.307 10.855 -9.969 1.00 90.12 119 ILE A O 1
ATOM 939 N N . MET A 1 120 ? 10.297 11.150 -7.979 1.00 88.38 120 MET A N 1
ATOM 940 C CA . MET A 1 120 ? 11.669 11.045 -8.496 1.00 88.38 120 MET A CA 1
ATOM 941 C C . MET A 1 120 ? 11.918 9.719 -9.224 1.00 88.38 120 MET A C 1
ATOM 943 O O . MET A 1 120 ? 12.488 9.710 -10.312 1.00 88.38 120 MET A O 1
ATOM 947 N N . SER A 1 121 ? 11.443 8.612 -8.659 1.00 89.75 121 SER A N 1
ATOM 948 C CA . SER A 1 121 ? 11.571 7.278 -9.241 1.00 89.75 121 SER A CA 1
ATOM 949 C C . SER A 1 121 ? 10.757 7.134 -10.530 1.00 89.75 121 SER A C 1
ATOM 951 O O . SER A 1 121 ? 11.215 6.497 -11.475 1.00 89.75 121 SER A O 1
ATOM 953 N N . SER A 1 122 ? 9.591 7.784 -10.620 1.00 89.50 122 SER A N 1
ATOM 954 C CA . SER A 1 122 ? 8.823 7.836 -11.867 1.00 89.50 122 SER A CA 1
ATOM 955 C C . SER A 1 122 ? 9.571 8.612 -12.951 1.00 89.50 122 SER A C 1
ATOM 957 O O . SER A 1 122 ? 9.633 8.153 -14.089 1.00 89.50 122 SER A O 1
ATOM 959 N N . PHE A 1 123 ? 10.217 9.733 -12.601 1.00 88.06 123 PHE A N 1
ATOM 960 C CA . PHE A 1 123 ? 11.076 10.452 -13.537 1.00 88.06 123 PHE A CA 1
ATOM 961 C C . PHE A 1 123 ? 12.198 9.549 -14.020 1.00 88.06 123 PHE A C 1
ATOM 963 O O . PHE A 1 123 ? 12.337 9.408 -15.221 1.00 88.06 123 PHE A O 1
ATOM 970 N N . GLU A 1 124 ? 12.934 8.894 -13.124 1.00 86.06 124 GLU A N 1
ATOM 971 C CA . GLU A 1 124 ? 14.002 7.966 -13.505 1.00 86.06 124 GLU A CA 1
ATOM 972 C C . GLU A 1 124 ? 13.502 6.846 -14.426 1.00 86.06 124 GLU A C 1
ATOM 974 O O . GLU A 1 124 ? 14.166 6.533 -15.407 1.00 86.06 124 GLU A O 1
ATOM 979 N N . TYR A 1 125 ? 12.318 6.287 -14.166 1.00 86.88 125 TYR A N 1
ATOM 980 C CA . TYR A 1 125 ? 11.704 5.271 -15.019 1.00 86.88 125 TYR A CA 1
ATOM 981 C C . TYR A 1 125 ? 11.409 5.794 -16.433 1.00 86.88 125 TYR A C 1
ATOM 983 O O . TYR A 1 125 ? 11.756 5.145 -17.419 1.00 86.88 125 TYR A O 1
ATOM 991 N N . PHE A 1 126 ? 10.803 6.980 -16.552 1.00 84.25 126 PHE A N 1
ATOM 992 C CA . PHE A 1 126 ? 10.422 7.559 -17.847 1.00 84.25 126 PHE A CA 1
ATOM 993 C C . PHE A 1 126 ? 11.582 8.240 -18.585 1.00 84.25 126 PHE A C 1
ATOM 995 O O . PHE A 1 126 ? 11.578 8.299 -19.814 1.00 84.25 126 PHE A O 1
ATOM 1002 N N . THR A 1 127 ? 12.575 8.763 -17.863 1.00 82.12 127 THR A N 1
ATOM 1003 C CA . THR A 1 127 ? 13.754 9.443 -18.418 1.00 82.12 127 THR A CA 1
ATOM 1004 C C . THR A 1 127 ? 14.955 8.525 -18.561 1.00 82.12 127 THR A C 1
ATOM 1006 O O . THR A 1 127 ? 15.996 9.004 -19.012 1.00 82.12 127 THR A O 1
ATOM 1009 N N . ASN A 1 128 ? 14.808 7.222 -18.278 1.00 64.88 128 ASN A N 1
ATOM 1010 C CA . ASN A 1 128 ? 15.799 6.172 -18.539 1.00 64.88 128 ASN A CA 1
ATOM 1011 C C . ASN A 1 128 ? 16.072 5.955 -20.046 1.00 64.88 128 ASN A C 1
ATOM 1013 O O . ASN A 1 128 ? 16.252 4.839 -20.534 1.00 64.88 128 ASN A O 1
ATOM 1017 N N . ILE A 1 129 ? 16.148 7.040 -20.815 1.00 62.91 129 ILE A N 1
ATOM 1018 C CA . ILE A 1 129 ? 17.022 7.142 -21.968 1.00 62.91 129 ILE A CA 1
ATOM 1019 C C . ILE A 1 129 ? 18.419 6.845 -21.435 1.00 62.91 129 ILE A C 1
ATOM 1021 O O . ILE A 1 129 ? 19.080 7.694 -20.836 1.00 62.91 129 ILE A O 1
ATOM 1025 N N . SER A 1 130 ? 18.858 5.606 -21.626 1.00 65.38 130 SER A N 1
ATOM 1026 C CA . SER A 1 130 ? 20.220 5.223 -21.308 1.00 65.38 130 SER A CA 1
ATOM 1027 C C . SER A 1 130 ? 21.168 6.216 -21.992 1.00 65.38 130 SER A C 1
ATOM 1029 O O . SER A 1 130 ? 21.144 6.396 -23.212 1.00 65.38 130 SER A O 1
ATOM 1031 N N . ILE A 1 131 ? 22.002 6.894 -21.200 1.00 71.00 131 ILE A N 1
ATOM 1032 C CA . ILE A 1 131 ? 23.035 7.805 -21.718 1.00 71.00 131 ILE A CA 1
ATOM 1033 C C . ILE A 1 131 ? 24.063 7.008 -22.545 1.00 71.00 131 ILE A C 1
ATOM 1035 O O . ILE A 1 131 ? 24.764 7.564 -23.387 1.00 71.00 131 ILE A O 1
ATOM 1039 N N . LEU A 1 132 ? 24.118 5.684 -22.359 1.00 73.19 132 LEU A N 1
ATOM 1040 C CA . LEU A 1 132 ? 25.023 4.772 -23.047 1.00 73.19 132 LEU A CA 1
ATOM 1041 C C . LEU A 1 132 ? 24.866 4.808 -24.586 1.00 73.19 132 LEU A C 1
ATOM 1043 O O . LEU A 1 132 ? 25.873 5.051 -25.246 1.00 73.19 132 LEU A O 1
ATOM 1047 N N . PRO A 1 133 ? 23.667 4.654 -25.190 1.00 74.56 133 PRO A N 1
ATOM 1048 C CA . PRO A 1 133 ? 23.430 4.919 -26.608 1.00 74.56 133 PRO A CA 1
ATOM 1049 C C . PRO A 1 133 ? 23.992 6.257 -27.100 1.00 74.56 133 PRO A C 1
ATOM 1051 O O . PRO A 1 133 ? 24.642 6.301 -28.142 1.00 74.56 133 PRO A O 1
ATOM 1054 N N . LEU A 1 134 ? 23.800 7.343 -26.344 1.00 73.56 134 LEU A N 1
ATOM 1055 C CA . LEU A 1 134 ? 24.297 8.670 -26.715 1.00 73.56 134 LEU A CA 1
ATOM 1056 C C . LEU A 1 134 ? 25.834 8.724 -26.678 1.00 73.56 134 LEU A C 1
ATOM 1058 O O . LEU A 1 134 ? 26.456 9.224 -27.615 1.00 73.56 134 LEU A O 1
ATOM 1062 N N . LEU A 1 135 ? 26.454 8.154 -25.641 1.00 79.38 135 LEU A N 1
ATOM 1063 C CA . LEU A 1 135 ? 27.910 8.033 -25.525 1.00 79.38 135 LEU A CA 1
ATOM 1064 C C . LEU A 1 135 ? 28.506 7.171 -26.644 1.00 79.38 135 LEU A C 1
ATOM 1066 O O . LEU A 1 135 ? 29.550 7.524 -27.187 1.00 79.38 135 LEU A O 1
ATOM 1070 N N . LEU A 1 136 ? 27.836 6.081 -27.028 1.00 84.19 136 LEU A N 1
ATOM 1071 C CA . LEU A 1 136 ? 28.249 5.219 -28.137 1.00 84.19 136 LEU A CA 1
ATOM 1072 C C . LEU A 1 136 ? 28.163 5.946 -29.484 1.00 84.19 136 LEU A C 1
ATOM 1074 O O . LEU A 1 136 ? 29.079 5.821 -30.297 1.00 84.19 136 LEU A O 1
ATOM 1078 N N . ILE A 1 137 ? 27.117 6.751 -29.707 1.00 88.88 137 ILE A N 1
ATOM 1079 C CA . ILE A 1 137 ? 26.993 7.596 -30.906 1.00 88.88 137 ILE A CA 1
ATOM 1080 C C . ILE A 1 137 ? 28.141 8.615 -30.959 1.00 88.88 137 ILE A C 1
ATOM 1082 O O . ILE A 1 137 ? 28.820 8.720 -31.983 1.00 88.88 137 ILE A O 1
ATOM 1086 N N . ILE A 1 138 ? 28.411 9.322 -29.857 1.00 92.12 138 ILE A N 1
ATOM 1087 C CA . ILE A 1 138 ? 29.498 10.313 -29.772 1.00 92.12 138 ILE A CA 1
ATOM 1088 C C . ILE A 1 138 ? 30.866 9.650 -30.002 1.00 92.12 138 ILE A C 1
ATOM 1090 O O . ILE A 1 138 ? 31.671 10.150 -30.793 1.00 92.12 138 ILE A O 1
ATOM 1094 N N . ALA A 1 139 ? 31.122 8.505 -29.365 1.00 91.25 139 ALA A N 1
ATOM 1095 C CA . ALA A 1 139 ? 32.361 7.748 -29.527 1.00 91.25 139 ALA A CA 1
ATOM 1096 C C . ALA A 1 139 ? 32.548 7.238 -30.968 1.00 91.25 139 ALA A C 1
ATOM 1098 O O . ALA A 1 139 ? 33.649 7.323 -31.517 1.00 91.25 139 ALA A O 1
ATOM 1099 N N . GLY A 1 140 ? 31.475 6.765 -31.612 1.00 93.38 140 GLY A N 1
ATOM 1100 C CA . GLY A 1 140 ? 31.489 6.352 -33.016 1.00 93.38 140 GLY A CA 1
ATOM 1101 C C . GLY A 1 140 ? 31.847 7.504 -33.958 1.00 93.38 140 GLY A C 1
ATOM 1102 O O . GLY A 1 140 ? 32.737 7.360 -34.799 1.00 93.38 140 GLY A O 1
ATOM 1103 N N . PHE A 1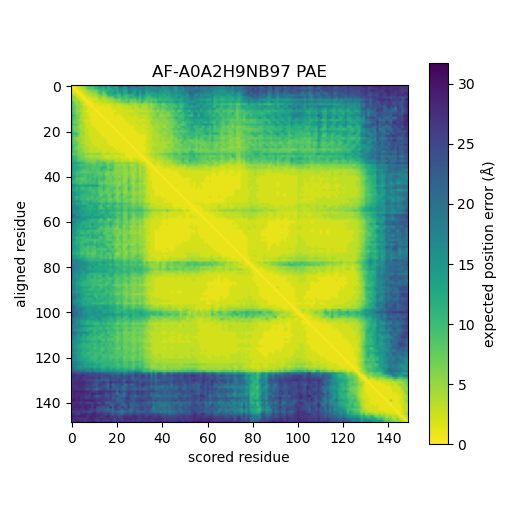 141 ? 31.228 8.673 -33.772 1.00 94.19 141 PHE A N 1
ATOM 1104 C CA . PHE A 1 141 ? 31.571 9.881 -34.531 1.00 94.19 141 PHE A CA 1
ATOM 1105 C C . PHE A 1 141 ? 33.032 10.296 -34.330 1.00 94.19 141 PHE A C 1
ATOM 1107 O O . PHE A 1 141 ? 33.729 10.579 -35.306 1.00 94.19 141 PHE A O 1
ATOM 1114 N N . TYR A 1 142 ? 33.520 10.279 -33.087 1.00 94.44 142 TYR A N 1
ATOM 1115 C CA . TYR A 1 142 ? 34.912 10.596 -32.773 1.00 94.44 142 TYR A CA 1
ATOM 1116 C C . TYR A 1 142 ? 35.896 9.669 -33.506 1.00 94.44 142 TYR A C 1
ATOM 1118 O O . TYR A 1 142 ? 36.836 10.148 -34.141 1.00 94.44 142 TYR A O 1
ATOM 1126 N N . LEU A 1 143 ? 35.653 8.354 -33.498 1.00 93.50 143 LEU A N 1
ATOM 1127 C CA . LEU A 1 143 ? 36.499 7.373 -34.190 1.00 93.50 143 LEU A CA 1
ATOM 1128 C C . LEU A 1 143 ? 36.520 7.567 -35.714 1.00 93.50 143 LEU A C 1
ATOM 1130 O O . LEU A 1 143 ? 37.576 7.426 -36.334 1.00 93.50 143 LEU A O 1
ATOM 1134 N N . ILE A 1 144 ? 35.381 7.908 -36.324 1.00 93.94 144 ILE A N 1
ATOM 1135 C CA . ILE A 1 144 ? 35.290 8.165 -37.771 1.00 93.94 144 ILE A CA 1
ATOM 1136 C C . ILE A 1 144 ? 36.091 9.412 -38.155 1.00 93.94 144 ILE A C 1
ATOM 1138 O O . ILE A 1 144 ? 36.805 9.405 -39.161 1.00 93.94 144 ILE A O 1
ATOM 1142 N N . LEU A 1 145 ? 35.996 10.476 -37.356 1.00 93.50 145 LEU A N 1
ATOM 1143 C CA . LEU A 1 145 ? 36.720 11.723 -37.603 1.00 93.50 145 LEU A CA 1
ATOM 1144 C C . LEU A 1 145 ? 38.229 11.559 -37.394 1.00 93.50 145 LEU A C 1
ATOM 1146 O O . LEU A 1 145 ? 39.014 12.142 -38.140 1.00 93.50 145 LEU A O 1
ATOM 1150 N N . ASN A 1 146 ? 38.638 10.728 -36.434 1.00 84.38 146 ASN A N 1
ATOM 1151 C CA . ASN A 1 146 ? 40.048 10.528 -36.114 1.00 84.38 146 ASN A CA 1
ATOM 1152 C C . ASN A 1 146 ? 40.769 9.552 -37.067 1.00 84.38 146 ASN A C 1
ATOM 1154 O O . ASN A 1 146 ? 41.993 9.530 -37.091 1.00 84.38 146 ASN A O 1
ATOM 1158 N N . LYS A 1 147 ? 40.039 8.775 -37.884 1.00 72.44 147 LYS A N 1
ATOM 1159 C CA . LYS A 1 147 ? 40.613 7.869 -38.904 1.00 72.44 147 LYS A CA 1
ATOM 1160 C C . LYS A 1 147 ? 40.991 8.543 -40.233 1.00 72.44 147 LYS A C 1
ATOM 1162 O O . LYS A 1 147 ? 41.538 7.875 -41.103 1.00 72.44 147 LYS A O 1
ATOM 1167 N N . LYS A 1 148 ? 40.654 9.824 -40.430 1.00 59.12 148 LYS A N 1
ATOM 1168 C CA . LYS A 1 148 ? 40.929 10.576 -41.673 1.00 59.12 148 LYS A CA 1
ATOM 1169 C C . LYS A 1 148 ? 42.230 11.402 -41.640 1.00 59.12 148 LYS A C 1
ATOM 1171 O O . LYS A 1 148 ? 42.450 12.196 -42.553 1.00 59.12 148 LYS A O 1
ATOM 1176 N N . LYS A 1 149 ? 43.062 11.237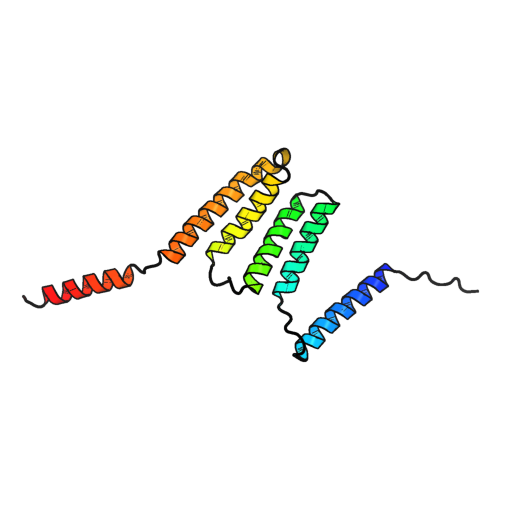 -40.612 1.00 52.91 149 LYS A N 1
ATOM 1177 C CA . LYS A 1 149 ? 44.440 11.748 -40.530 1.00 52.91 149 LYS A CA 1
ATOM 1178 C C . LYS A 1 149 ? 45.408 10.577 -40.563 1.00 52.91 149 LYS A C 1
ATOM 1180 O O . LYS A 1 149 ? 46.513 10.783 -41.102 1.00 52.91 149 LYS A O 1
#

Mean predicted aligned error: 9.44 Å

Sequence (149 aa):
MAKPEKVNYWEVSLGLSLLAIGLIFFLEDLGIINFEPSYIIVVIGVLFLIGYSKSENWGLIIPGVILTLSGFTLLLDLEAYYFIWPAIVGIAFLTVYMTKQKLTQWAIIPGLILASIAIMSSFEYFTNISILPLLLIIAGFYLILNKKK

Secondary structure (DSSP, 8-state):
-PPPPPP-HHHHHHHHHHHHHHHHHHHHHTTSS---HHHHHHHHHHHHHHHHHHH--GGGHHHHHHHHHHHHHHHTTGGG-TTHHHHHHHHHHHHHHHHSTTT-GGGHHHHHHHHHHHHHHHHHHHH---HHHHHHHHHHHHHHHHTT-